Protein AF-A0A8C7WWK2-F1 (afdb_monomer)

Organism: NCBI:txid183150

Sequence (161 aa):
MLIFVLQDDAFILTDSLQAPLDIPIPEPPSPEEEDMETDKDEDGKKKKAPKCGFIKGNEKIMTLLERVKPEIVALRETIITVSCWIQHLIPKIEDGNDFGVAIQEKILERIAAVKTKVDSFQTNINKYFSERGDAVAKASKETHVVSGRRLLVARGYAGTP

Structure (mmCIF, N/CA/C/O backbone):
data_AF-A0A8C7WWK2-F1
#
_entry.id   AF-A0A8C7WWK2-F1
#
loop_
_atom_site.group_PDB
_atom_site.id
_atom_site.type_symbol
_atom_site.label_atom_id
_atom_site.label_alt_id
_atom_site.label_comp_id
_atom_site.label_asym_id
_atom_site.label_entity_id
_atom_site.label_seq_id
_atom_site.pdbx_PDB_ins_code
_atom_site.Cartn_x
_atom_site.Cartn_y
_atom_site.Cartn_z
_atom_site.occupancy
_atom_site.B_iso_or_equiv
_atom_site.auth_seq_id
_atom_site.auth_comp_id
_atom_site.auth_asym_id
_atom_site.auth_atom_id
_atom_site.pdbx_PDB_model_num
ATOM 1 N N . MET A 1 1 ? -6.938 -13.488 -8.804 1.00 58.25 1 MET A N 1
ATOM 2 C CA . MET A 1 1 ? -6.940 -13.479 -7.324 1.00 58.25 1 MET A CA 1
ATOM 3 C C . MET A 1 1 ? -7.801 -12.352 -6.763 1.00 58.25 1 MET A C 1
ATOM 5 O O . MET A 1 1 ? -8.859 -12.668 -6.249 1.00 58.25 1 MET A O 1
ATOM 9 N N . LEU A 1 2 ? -7.455 -11.069 -6.943 1.00 63.50 2 LEU A N 1
ATOM 10 C CA . LEU A 1 2 ? -8.221 -9.932 -6.386 1.00 63.50 2 LEU A CA 1
ATOM 11 C C . LEU A 1 2 ? -9.707 -9.860 -6.793 1.00 63.50 2 LEU A C 1
ATOM 13 O O . LEU A 1 2 ? -10.538 -9.506 -5.969 1.00 63.50 2 LEU A O 1
ATOM 17 N N . ILE A 1 3 ? -10.065 -10.249 -8.024 1.00 64.06 3 ILE A N 1
ATOM 18 C CA . ILE A 1 3 ? -11.475 -10.293 -8.466 1.00 64.06 3 ILE A CA 1
ATOM 19 C C . ILE A 1 3 ? -12.302 -11.270 -7.612 1.00 64.06 3 ILE A C 1
ATOM 21 O O . ILE A 1 3 ? -13.432 -10.955 -7.266 1.00 64.06 3 ILE A O 1
ATOM 25 N N . PHE A 1 4 ? -11.719 -12.401 -7.203 1.00 60.94 4 PHE A N 1
ATOM 26 C CA . PHE A 1 4 ? -12.385 -13.360 -6.318 1.00 60.94 4 PHE A CA 1
ATOM 27 C C . PHE A 1 4 ? -12.489 -12.845 -4.878 1.00 60.94 4 PHE A C 1
ATOM 29 O O . PHE A 1 4 ? -13.475 -13.120 -4.212 1.00 60.94 4 PHE A O 1
ATOM 36 N N . VAL A 1 5 ? -11.512 -12.059 -4.407 1.00 65.50 5 VAL A N 1
ATOM 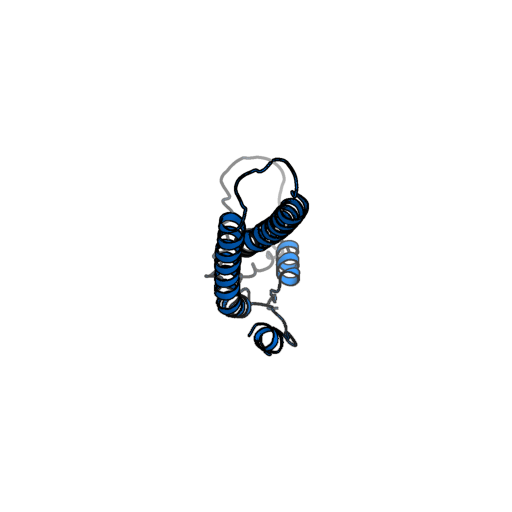37 C CA . VAL A 1 5 ? -11.575 -11.414 -3.080 1.00 65.50 5 VAL A CA 1
ATOM 38 C C . VAL A 1 5 ? -12.705 -10.384 -3.022 1.00 65.50 5 VAL A C 1
ATOM 40 O O . VAL A 1 5 ? -13.387 -10.288 -2.012 1.00 65.50 5 VAL A O 1
ATOM 43 N N . LEU A 1 6 ? -12.937 -9.636 -4.104 1.00 67.62 6 LEU A N 1
ATOM 44 C CA . LEU A 1 6 ? -14.018 -8.644 -4.172 1.00 67.62 6 LEU A CA 1
ATOM 45 C C . LEU A 1 6 ? -15.416 -9.264 -4.325 1.00 67.62 6 LEU A C 1
ATOM 47 O O . LEU A 1 6 ? -16.405 -8.592 -4.054 1.00 67.62 6 LEU A O 1
ATOM 51 N N . GLN A 1 7 ? -15.495 -10.518 -4.771 1.00 68.25 7 GLN A N 1
ATOM 52 C CA . GLN A 1 7 ? -16.737 -11.293 -4.863 1.00 68.25 7 GLN A CA 1
ATOM 53 C C . GLN A 1 7 ? -17.055 -12.061 -3.577 1.00 68.25 7 GLN A C 1
ATOM 55 O O . GLN A 1 7 ? -18.070 -12.744 -3.508 1.00 68.25 7 GLN A O 1
ATOM 60 N N . ASP A 1 8 ? -16.178 -11.981 -2.582 1.00 70.56 8 ASP A N 1
ATOM 61 C CA . ASP A 1 8 ? -16.350 -12.654 -1.309 1.00 70.56 8 ASP A CA 1
ATOM 62 C C . ASP A 1 8 ? -17.374 -11.913 -0.446 1.00 70.56 8 ASP A C 1
ATOM 64 O O . ASP A 1 8 ? -17.294 -10.691 -0.282 1.00 70.56 8 ASP A O 1
ATOM 68 N N . ASP A 1 9 ? -18.302 -12.664 0.145 1.00 68.69 9 ASP A N 1
ATOM 69 C CA . ASP A 1 9 ? -19.390 -12.128 0.967 1.00 68.69 9 ASP A CA 1
ATOM 70 C C . ASP A 1 9 ? -18.886 -11.251 2.126 1.00 68.69 9 ASP A C 1
ATOM 72 O O . ASP A 1 9 ? -19.575 -10.326 2.551 1.00 68.69 9 ASP A O 1
ATOM 76 N N . ALA A 1 10 ? -17.651 -11.456 2.607 1.00 65.31 10 ALA A N 1
ATOM 77 C CA . ALA A 1 10 ? -17.056 -10.595 3.628 1.00 65.31 10 ALA A CA 1
ATOM 78 C C . ALA A 1 10 ? -16.878 -9.136 3.158 1.00 65.31 10 ALA A C 1
ATOM 80 O O . ALA A 1 10 ? -16.955 -8.211 3.971 1.00 65.31 10 ALA A O 1
ATOM 81 N N . PHE A 1 11 ? -16.642 -8.918 1.860 1.00 66.88 11 PHE A N 1
ATOM 82 C CA . PHE A 1 11 ? -16.512 -7.590 1.248 1.00 66.88 11 PHE A CA 1
ATOM 83 C C . PHE A 1 11 ? -17.841 -7.064 0.684 1.00 66.88 11 PHE A C 1
ATOM 85 O O . PHE A 1 11 ? -17.956 -5.865 0.414 1.00 66.88 11 PHE A O 1
ATOM 92 N N . ILE A 1 12 ? -18.855 -7.926 0.568 1.00 68.56 12 ILE A N 1
ATOM 93 C CA . ILE A 1 12 ? -20.226 -7.580 0.182 1.00 68.56 12 ILE A CA 1
ATOM 94 C C . ILE A 1 12 ? -21.055 -7.428 1.462 1.00 68.56 12 ILE A C 1
ATOM 96 O O . ILE A 1 12 ? -21.822 -8.297 1.865 1.00 68.56 12 ILE A O 1
ATOM 100 N N . LEU A 1 13 ? -20.874 -6.301 2.147 1.00 61.94 13 LEU A N 1
ATOM 101 C CA . LEU A 1 13 ? -21.573 -6.027 3.402 1.00 61.94 13 LEU A CA 1
ATOM 102 C C . LEU A 1 13 ? -23.079 -5.829 3.170 1.00 61.94 13 LEU A C 1
ATOM 104 O O . LEU A 1 13 ? -23.519 -4.743 2.796 1.00 61.94 13 LEU A O 1
ATOM 108 N N . THR A 1 14 ? -23.873 -6.859 3.454 1.00 60.03 14 THR A N 1
ATOM 109 C CA . THR A 1 14 ? -25.339 -6.766 3.586 1.00 60.03 14 THR A CA 1
ATOM 110 C C . THR A 1 14 ? -25.783 -6.438 5.014 1.00 60.03 14 THR A C 1
ATOM 112 O O . THR A 1 14 ? -26.958 -6.166 5.243 1.00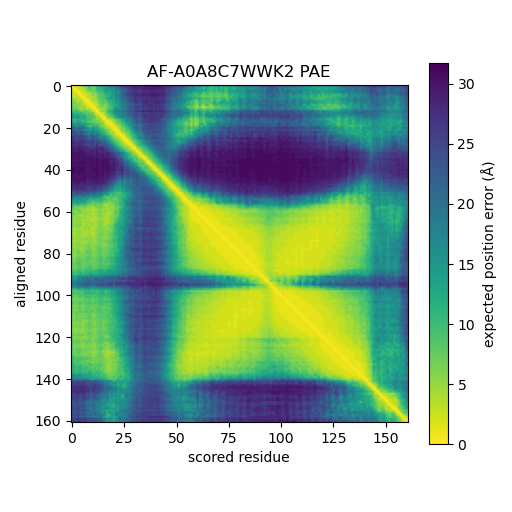 60.03 14 THR A O 1
ATOM 115 N N . ASP A 1 15 ? -24.849 -6.455 5.969 1.00 59.03 15 ASP A N 1
ATOM 116 C CA . ASP A 1 15 ? -25.108 -6.409 7.406 1.00 59.03 15 ASP A CA 1
ATOM 117 C C . ASP A 1 15 ? -24.346 -5.267 8.100 1.00 59.03 15 ASP A C 1
ATOM 119 O O . ASP A 1 15 ? -23.319 -4.785 7.613 1.00 59.03 15 ASP A O 1
ATOM 123 N N . SER A 1 16 ? -24.819 -4.837 9.273 1.00 63.31 16 SER A N 1
ATOM 124 C CA . SER A 1 16 ? -24.210 -3.719 10.008 1.00 63.31 16 SER A CA 1
ATOM 125 C C . SER A 1 16 ? -22.772 -4.042 10.458 1.00 63.31 16 SER A C 1
ATOM 127 O O . SER A 1 16 ? -22.502 -5.078 11.081 1.00 63.31 16 SER A O 1
ATOM 129 N N . LEU A 1 17 ? -21.834 -3.124 10.189 1.00 64.94 17 LEU A N 1
ATOM 130 C CA . LEU A 1 17 ? -20.446 -3.163 10.685 1.00 64.94 17 LEU A CA 1
ATOM 131 C C . LEU A 1 17 ? -20.335 -2.822 12.179 1.00 64.94 17 LEU A C 1
ATOM 133 O O . LEU A 1 17 ? -19.227 -2.684 12.697 1.00 64.94 17 LEU A O 1
ATOM 137 N N . GLN A 1 18 ? -21.465 -2.658 12.867 1.00 63.88 18 GLN A N 1
ATOM 138 C CA . GLN A 1 18 ? -21.494 -2.229 14.251 1.00 63.88 18 GLN A CA 1
ATOM 139 C C . GLN A 1 18 ? -20.882 -3.260 15.203 1.00 63.88 18 GLN A C 1
ATOM 141 O O . GLN A 1 18 ? -21.331 -4.400 15.261 1.00 63.88 18 GLN A O 1
ATOM 146 N N . ALA A 1 19 ? -19.864 -2.852 15.966 1.00 59.12 19 ALA A N 1
ATOM 147 C CA . ALA A 1 19 ? -19.366 -3.636 17.096 1.00 59.12 19 ALA A CA 1
ATOM 148 C C . ALA A 1 19 ? -20.115 -3.237 18.386 1.00 59.12 19 ALA A C 1
ATOM 150 O O . ALA A 1 19 ? -20.410 -2.049 18.562 1.00 59.12 19 ALA A O 1
ATOM 151 N N . PRO A 1 20 ? -20.425 -4.182 19.290 1.00 57.50 20 PRO A N 1
ATOM 152 C CA . PRO A 1 20 ? -21.013 -3.852 20.585 1.00 57.50 20 PRO A CA 1
ATOM 153 C C . PRO A 1 20 ? -20.012 -3.067 21.450 1.00 57.50 20 PRO A C 1
ATOM 155 O O . PRO A 1 20 ? -18.832 -3.419 21.528 1.00 57.50 20 PRO A O 1
ATOM 158 N N . LEU A 1 21 ? -20.482 -1.985 22.079 1.00 57.78 21 LEU A N 1
ATOM 159 C CA . LEU A 1 21 ? -19.724 -1.170 23.035 1.00 57.78 21 LEU A CA 1
ATOM 160 C C . LEU A 1 21 ? -20.362 -1.272 24.417 1.00 57.78 21 LEU A C 1
ATOM 162 O O . LEU A 1 21 ? -21.385 -0.645 24.671 1.00 57.78 21 LEU A O 1
ATOM 166 N N . ASP A 1 22 ? -19.719 -2.019 25.308 1.00 55.78 22 ASP A N 1
ATOM 167 C CA . ASP A 1 22 ? -20.190 -2.229 26.677 1.00 55.78 22 ASP A CA 1
ATOM 168 C C . ASP A 1 22 ? -19.612 -1.150 27.613 1.00 55.78 22 ASP A C 1
ATOM 170 O O . ASP A 1 22 ? -18.670 -1.372 28.380 1.00 55.78 22 ASP A O 1
ATOM 174 N N . ILE A 1 23 ? -20.098 0.087 27.451 1.00 55.47 23 ILE A N 1
ATOM 175 C CA . ILE A 1 23 ? -19.736 1.222 28.313 1.00 55.47 23 ILE A CA 1
ATOM 176 C C . ILE A 1 23 ? -20.836 1.374 29.373 1.00 55.47 23 ILE A C 1
ATOM 178 O O . ILE A 1 23 ? -21.975 1.649 28.993 1.00 55.47 23 ILE A O 1
ATOM 182 N N . PRO A 1 24 ? -20.523 1.267 30.682 1.00 49.53 24 PRO A N 1
ATOM 183 C CA . PRO A 1 24 ? -21.514 1.437 31.741 1.00 49.53 24 PRO A CA 1
ATOM 184 C C . PRO A 1 24 ? -22.205 2.801 31.642 1.00 49.53 24 PRO A C 1
ATOM 186 O O . PRO A 1 24 ? -21.538 3.841 31.639 1.00 49.53 24 PRO A O 1
ATOM 189 N N . ILE A 1 25 ? -23.536 2.799 31.562 1.00 50.25 25 ILE A N 1
ATOM 190 C CA . ILE A 1 25 ? -24.343 4.021 31.556 1.00 50.25 25 ILE A CA 1
ATOM 191 C C . ILE A 1 25 ? -24.452 4.509 33.010 1.00 50.25 25 ILE A C 1
ATOM 193 O O . ILE A 1 25 ? -24.928 3.753 33.854 1.00 50.25 25 ILE A O 1
ATOM 197 N N . PRO A 1 26 ? -24.000 5.731 33.346 1.00 46.59 26 PRO A N 1
ATOM 198 C CA . PRO A 1 26 ? -24.228 6.298 34.665 1.00 46.59 26 PRO A CA 1
ATOM 199 C C . PRO A 1 26 ? -25.727 6.541 34.837 1.00 46.59 26 PRO A C 1
ATOM 201 O O . PRO A 1 26 ? -26.363 7.134 33.961 1.00 46.59 26 PRO A O 1
ATOM 204 N N . GLU A 1 27 ? -26.275 6.066 35.953 1.00 39.91 27 GLU A N 1
ATOM 205 C CA . GLU A 1 27 ? -27.662 6.325 36.331 1.00 39.91 27 GLU A CA 1
ATOM 206 C C . GLU A 1 27 ? -27.906 7.842 36.419 1.00 39.91 27 GLU A C 1
ATOM 208 O O . GLU A 1 27 ? -26.998 8.594 36.806 1.00 39.91 27 GLU A O 1
ATOM 213 N N . PRO A 1 28 ? -29.091 8.324 36.001 1.00 44.88 28 PRO A N 1
ATOM 214 C CA . PRO A 1 28 ? -29.433 9.732 36.129 1.00 44.88 28 PRO A CA 1
ATOM 215 C C . PRO A 1 28 ? -29.334 10.153 37.603 1.00 44.88 28 PRO A C 1
ATOM 217 O O . PRO A 1 28 ? -29.716 9.372 38.477 1.00 44.88 28 PRO A O 1
ATOM 220 N N . PRO A 1 29 ? -28.813 11.359 37.899 1.00 41.03 29 PRO A N 1
ATOM 221 C CA . PRO A 1 29 ? -28.784 11.847 39.269 1.00 41.03 29 PRO A CA 1
ATOM 222 C C . PRO A 1 29 ? -30.211 11.870 39.826 1.00 41.03 29 PRO A C 1
ATOM 224 O O . PRO A 1 29 ? -31.146 12.300 39.148 1.00 41.03 29 PRO A O 1
ATOM 227 N N . SER A 1 30 ? -30.367 11.362 41.049 1.00 35.94 30 SER A N 1
ATOM 228 C CA . SER A 1 30 ? -31.598 11.500 41.825 1.00 35.94 30 SER A CA 1
ATOM 229 C C . SER A 1 30 ? -31.981 12.988 41.909 1.00 35.94 30 SER A C 1
ATOM 231 O O . SER A 1 30 ? -31.093 13.810 42.141 1.00 35.94 30 SER A O 1
ATOM 233 N N . PRO A 1 31 ? -33.267 13.355 41.757 1.00 48.50 31 PRO A N 1
ATOM 234 C CA . PRO A 1 31 ? -33.733 14.740 41.867 1.00 48.50 31 PRO A CA 1
ATOM 235 C C . PRO A 1 31 ? -33.581 15.360 43.272 1.00 48.50 31 PRO A C 1
ATOM 237 O O . PRO A 1 31 ? -33.968 16.505 43.470 1.00 48.50 31 PRO A O 1
ATOM 240 N N . GLU A 1 32 ? -33.018 14.647 44.252 1.00 46.47 32 GLU A N 1
ATOM 241 C CA . GLU A 1 32 ? -32.853 15.139 45.629 1.00 46.47 32 GLU A CA 1
ATOM 242 C C . GLU A 1 32 ? -31.573 15.974 45.871 1.00 46.47 32 GLU A C 1
ATOM 244 O O . GLU A 1 32 ? -31.336 16.391 47.000 1.00 46.47 32 GLU A O 1
ATOM 249 N N . GLU A 1 33 ? -30.756 16.268 44.848 1.00 44.03 33 GLU A N 1
ATOM 250 C CA . GLU A 1 33 ? -29.532 17.094 44.990 1.00 44.03 33 GLU A CA 1
ATOM 251 C C . GLU A 1 33 ? -29.618 18.500 44.346 1.00 44.03 33 GLU A C 1
ATOM 253 O O . GLU A 1 33 ? -28.593 19.163 44.190 1.00 44.03 33 GLU A O 1
ATOM 258 N N . GLU A 1 34 ? -30.810 18.990 43.972 1.00 39.53 34 GLU A N 1
ATOM 259 C CA . GLU A 1 34 ? -30.980 20.326 43.351 1.00 39.53 34 GLU A CA 1
ATOM 260 C C . GLU A 1 34 ? -31.253 21.492 44.324 1.00 39.53 34 GLU A C 1
ATOM 262 O O . GLU A 1 34 ? -31.493 22.606 43.868 1.00 39.53 34 GLU A O 1
ATOM 267 N N . ASP A 1 35 ? -31.125 21.303 45.641 1.00 37.25 35 ASP A N 1
ATOM 268 C CA . ASP A 1 35 ? -31.230 22.402 46.613 1.00 37.25 35 ASP A CA 1
ATOM 269 C C . ASP A 1 35 ? -29.979 22.496 47.503 1.00 37.25 35 ASP A C 1
ATOM 271 O O . ASP A 1 35 ? -29.860 21.814 48.518 1.00 37.25 35 ASP A O 1
ATOM 275 N N . MET A 1 36 ? -29.031 23.353 47.108 1.00 35.69 36 MET A N 1
ATOM 276 C CA . MET A 1 36 ? -28.559 24.511 47.891 1.00 35.69 36 MET A CA 1
ATOM 277 C C . MET A 1 36 ? -27.166 25.005 47.454 1.00 35.69 36 MET A C 1
ATOM 279 O O . MET A 1 36 ? -26.152 24.329 47.585 1.00 35.69 36 MET A O 1
ATOM 283 N N . GLU A 1 37 ? -27.192 26.274 47.050 1.00 35.03 37 GLU A N 1
ATOM 284 C CA . GLU A 1 37 ? -26.217 27.339 47.290 1.00 35.03 37 GLU A CA 1
ATOM 285 C C . GLU A 1 37 ? -24.912 27.496 46.488 1.00 35.03 37 GLU A C 1
ATOM 287 O O . GLU A 1 37 ? -24.176 26.594 46.099 1.00 35.03 37 GLU A O 1
ATOM 292 N N . THR A 1 38 ? -24.705 28.788 46.255 1.00 36.12 38 THR A N 1
ATOM 293 C CA . THR A 1 38 ? -23.676 29.537 45.556 1.00 36.12 38 THR A CA 1
ATOM 294 C C . THR A 1 38 ? -22.367 29.662 46.340 1.00 36.12 38 THR A C 1
ATOM 296 O O . THR A 1 38 ? -22.377 29.794 47.556 1.00 36.12 38 THR A O 1
ATOM 299 N N . ASP A 1 39 ? -21.285 29.807 45.569 1.00 38.25 39 ASP A N 1
ATOM 300 C CA . ASP A 1 39 ? -19.980 30.406 45.891 1.00 38.25 39 ASP A CA 1
ATOM 301 C C . ASP A 1 39 ? -18.906 29.613 46.677 1.00 38.25 39 ASP A C 1
ATOM 303 O O . ASP A 1 39 ? -19.053 29.275 47.843 1.00 38.25 39 ASP A O 1
ATOM 307 N N . LYS A 1 40 ? -17.742 29.522 46.000 1.00 37.59 40 LYS A N 1
ATOM 308 C CA . LYS A 1 40 ? -16.350 29.350 46.476 1.00 37.59 40 LYS A CA 1
ATOM 309 C C . LYS A 1 40 ? -15.935 28.005 47.093 1.00 37.59 40 LYS A C 1
ATOM 311 O O . LYS A 1 40 ? -16.281 27.677 48.214 1.00 37.59 40 LYS A O 1
ATOM 316 N N . ASP A 1 41 ? -15.098 27.258 46.366 1.00 31.41 41 ASP A N 1
ATOM 317 C CA . ASP A 1 41 ? -13.650 27.121 46.631 1.00 31.41 41 ASP A CA 1
ATOM 318 C C . ASP A 1 41 ? -13.044 25.924 45.868 1.00 31.41 41 ASP A C 1
ATOM 320 O O . ASP A 1 41 ? -13.698 24.921 45.574 1.00 31.41 41 ASP A O 1
ATOM 324 N N . GLU A 1 42 ? -11.771 26.071 45.497 1.00 43.66 42 GLU A N 1
ATOM 325 C CA . GLU A 1 42 ? -10.932 25.017 44.932 1.00 43.66 42 GLU A CA 1
ATOM 326 C C . GLU A 1 42 ? -10.768 23.857 45.926 1.00 43.66 42 GLU A C 1
ATOM 328 O O . GLU A 1 42 ? -10.144 24.053 46.958 1.00 43.66 42 GLU A O 1
ATOM 333 N N . ASP A 1 43 ? -11.246 22.646 45.607 1.00 35.59 43 ASP A N 1
ATOM 334 C CA . ASP A 1 43 ? -10.469 21.413 45.816 1.00 35.59 43 ASP A CA 1
ATOM 335 C C . ASP A 1 43 ? -11.127 20.158 45.193 1.00 35.59 43 ASP A C 1
ATOM 337 O O . ASP A 1 43 ? -12.315 19.862 45.339 1.00 35.59 43 ASP A O 1
ATOM 341 N N . GLY A 1 44 ? -10.308 19.342 44.533 1.00 37.94 44 GLY A N 1
ATOM 342 C CA . GLY A 1 44 ? -10.305 17.901 44.791 1.00 37.94 44 GLY A CA 1
ATOM 343 C C . GLY A 1 44 ? -11.434 16.962 44.338 1.00 37.94 44 GLY A C 1
ATOM 344 O O . GLY A 1 44 ? -11.268 15.758 44.558 1.00 37.94 44 GLY A O 1
ATOM 345 N N . LYS A 1 45 ? -12.532 17.356 43.672 1.00 36.19 45 LYS A N 1
ATOM 346 C CA . LYS A 1 45 ? -13.490 16.353 43.128 1.00 36.19 45 LYS A CA 1
ATOM 347 C C . LYS A 1 45 ? -12.957 15.716 41.833 1.00 36.19 45 LYS A C 1
ATOM 349 O O . LYS A 1 45 ? -13.436 15.976 40.729 1.00 36.19 45 LYS A O 1
ATOM 354 N N . LYS A 1 46 ? -11.973 14.814 41.968 1.00 40.41 46 LYS A N 1
ATOM 355 C CA . LYS A 1 46 ? -11.653 13.795 40.952 1.00 40.41 46 LYS A CA 1
ATOM 356 C C . LYS A 1 46 ? -12.936 13.005 40.677 1.00 40.41 46 LYS A C 1
ATOM 358 O O . LYS A 1 46 ? -13.221 12.036 41.382 1.00 40.41 46 LYS A O 1
ATOM 363 N N . LYS A 1 47 ? -13.715 13.422 39.670 1.00 42.47 47 LYS A N 1
ATOM 364 C CA . LYS A 1 47 ? -14.790 12.617 39.076 1.00 42.47 47 LYS A CA 1
ATOM 365 C C . LYS A 1 47 ? -14.168 11.261 38.762 1.00 42.47 47 LYS A C 1
ATOM 367 O O . LYS A 1 47 ? -13.327 11.165 37.868 1.00 42.47 47 LYS A O 1
ATOM 372 N N . LYS A 1 48 ? -14.481 10.242 39.571 1.00 42.44 48 LYS A N 1
ATOM 373 C CA . LYS A 1 48 ? -13.991 8.881 39.354 1.00 42.44 48 LYS A CA 1
ATOM 374 C C . LYS A 1 48 ? -14.490 8.492 37.973 1.00 42.44 48 LYS A C 1
ATOM 376 O O . LYS A 1 48 ? -15.695 8.363 37.780 1.00 42.44 48 LYS A O 1
ATOM 381 N N . ALA A 1 49 ? -13.567 8.400 37.017 1.00 45.78 49 ALA A N 1
ATOM 382 C CA . ALA A 1 49 ? -13.890 7.938 35.682 1.00 45.78 49 ALA A CA 1
ATOM 383 C C . ALA A 1 49 ? -14.675 6.622 35.832 1.00 45.78 49 ALA A C 1
ATOM 385 O O . ALA A 1 49 ? -14.260 5.775 36.637 1.00 45.78 49 ALA A O 1
ATOM 386 N N . PRO A 1 50 ? -15.807 6.459 35.129 1.00 50.12 50 PRO A N 1
ATOM 387 C CA . PRO A 1 50 ? -16.531 5.199 35.125 1.00 50.12 50 PRO A CA 1
ATOM 388 C C . PRO A 1 50 ? -15.534 4.084 34.822 1.00 50.12 50 PRO A C 1
ATOM 390 O O . PRO A 1 50 ? -14.702 4.229 33.920 1.00 50.12 50 PRO A O 1
ATOM 393 N N . LYS A 1 51 ? -15.577 2.984 35.581 1.00 51.84 51 LYS A N 1
ATOM 394 C CA . LYS A 1 51 ? -14.794 1.788 35.257 1.00 51.84 51 LYS A CA 1
ATOM 395 C C . LYS A 1 51 ? -15.352 1.205 33.960 1.00 51.84 51 LYS A C 1
ATOM 397 O O . LYS A 1 51 ? -16.216 0.340 33.990 1.00 51.84 51 LYS A O 1
ATOM 402 N N . CYS A 1 52 ? -14.897 1.720 32.825 1.00 53.72 52 CYS A N 1
ATOM 403 C CA . CYS A 1 52 ? -15.190 1.137 31.530 1.00 53.72 52 CYS A CA 1
ATOM 404 C C . CYS A 1 52 ? -14.490 -0.224 31.456 1.00 53.72 52 CYS A C 1
ATOM 406 O O . CYS A 1 52 ? -13.290 -0.319 31.727 1.00 53.72 52 CYS A O 1
ATOM 408 N N . GLY A 1 53 ? -15.245 -1.275 31.133 1.00 58.59 53 GLY A N 1
ATOM 409 C CA . GLY A 1 53 ? -14.693 -2.604 30.888 1.00 58.59 53 GLY A CA 1
ATOM 410 C C . GLY A 1 53 ? -13.764 -2.628 29.669 1.00 58.59 53 GLY A C 1
ATOM 411 O O . GLY A 1 53 ? -13.598 -1.632 28.958 1.00 58.59 53 GLY A O 1
ATOM 412 N N . PHE A 1 54 ? -13.144 -3.782 29.414 1.00 57.38 54 PHE A N 1
ATOM 413 C CA . PHE A 1 54 ? -12.313 -3.983 28.228 1.00 57.38 54 PHE A CA 1
ATOM 414 C C . PHE A 1 54 ? -13.164 -3.897 26.952 1.00 57.38 54 PHE A C 1
ATOM 416 O O . PHE A 1 54 ? -13.990 -4.767 26.684 1.00 57.38 54 PHE A O 1
ATOM 423 N N . ILE A 1 55 ? -12.942 -2.861 26.139 1.00 65.50 55 ILE A N 1
ATOM 424 C CA . ILE A 1 55 ? -13.624 -2.699 24.852 1.00 65.50 55 ILE A CA 1
ATOM 425 C C . ILE A 1 55 ? -12.868 -3.477 23.774 1.00 65.50 55 ILE A C 1
ATOM 427 O O . ILE A 1 55 ? -11.803 -3.062 23.305 1.00 65.50 55 ILE A O 1
ATOM 431 N N . LYS A 1 56 ? -13.454 -4.599 23.347 1.00 67.19 56 LYS A N 1
ATOM 432 C CA . LYS A 1 56 ? -12.919 -5.452 22.278 1.00 67.19 56 LYS A CA 1
ATOM 433 C C . LYS A 1 56 ? -12.867 -4.708 20.934 1.00 67.19 56 LYS A C 1
ATOM 435 O O . LYS A 1 56 ? -13.638 -3.780 20.683 1.00 67.19 56 LYS A O 1
ATOM 440 N N . GLY A 1 57 ? -11.923 -5.087 20.069 1.00 69.38 57 GLY A N 1
ATOM 441 C CA . GLY A 1 57 ? -11.812 -4.607 18.684 1.00 69.38 57 GLY A CA 1
ATOM 442 C C . GLY A 1 57 ? -13.035 -4.960 17.826 1.00 69.38 57 GLY A C 1
ATOM 443 O O . GLY A 1 57 ? -13.801 -5.850 18.180 1.00 69.38 57 GLY A O 1
ATOM 444 N N . ASN A 1 58 ? -13.223 -4.278 16.689 1.00 80.75 58 ASN A N 1
ATOM 445 C CA . ASN A 1 58 ? -14.238 -4.694 15.716 1.00 80.75 58 ASN A CA 1
ATOM 446 C C . ASN A 1 58 ? -13.726 -5.927 14.957 1.00 80.75 58 ASN A C 1
ATOM 448 O O . ASN A 1 58 ? -12.878 -5.799 14.078 1.00 80.75 58 ASN A O 1
ATOM 452 N N . GLU A 1 59 ? -14.222 -7.109 15.318 1.00 80.81 59 GLU A N 1
ATOM 453 C CA . GLU A 1 59 ? -13.736 -8.382 14.772 1.00 80.81 59 GLU A CA 1
ATOM 454 C C . GLU A 1 59 ? -13.944 -8.498 13.263 1.00 80.81 59 GLU A C 1
ATOM 456 O O . GLU A 1 59 ? -13.029 -8.925 12.568 1.00 80.81 59 GLU A O 1
ATOM 461 N N . LYS A 1 60 ? -15.080 -8.017 12.736 1.00 79.75 60 LYS A N 1
ATOM 462 C CA . LYS A 1 60 ? -15.353 -8.017 11.289 1.00 79.75 60 LYS A CA 1
ATOM 463 C C . LYS A 1 60 ? -14.279 -7.233 10.527 1.00 79.75 60 LYS A C 1
ATOM 465 O O . LYS A 1 60 ? -13.747 -7.704 9.526 1.00 79.75 60 LYS A O 1
ATOM 470 N N . ILE A 1 61 ? -13.912 -6.052 11.033 1.00 82.00 61 ILE A N 1
ATOM 471 C CA . ILE A 1 61 ? -12.856 -5.222 10.433 1.00 82.00 61 ILE A CA 1
ATOM 472 C C . ILE A 1 61 ? -11.483 -5.890 10.571 1.00 82.00 61 ILE A C 1
ATOM 474 O O . ILE A 1 61 ? -10.681 -5.824 9.642 1.00 82.00 61 ILE A O 1
ATOM 478 N N . MET A 1 62 ? -11.209 -6.557 11.694 1.00 84.31 62 MET A N 1
ATOM 479 C CA . MET A 1 62 ? -9.948 -7.280 11.889 1.00 84.31 62 MET A CA 1
ATOM 480 C C . MET A 1 62 ? -9.791 -8.422 10.878 1.00 84.31 62 MET A C 1
ATOM 482 O O . MET A 1 62 ? -8.758 -8.486 10.215 1.00 84.31 62 MET A O 1
ATOM 486 N N . THR A 1 63 ? -10.827 -9.241 10.677 1.00 84.44 63 THR A N 1
ATOM 487 C CA . THR A 1 63 ? -10.821 -10.330 9.685 1.00 84.44 63 THR A CA 1
ATOM 488 C C . THR A 1 63 ? -10.633 -9.808 8.258 1.00 84.44 63 THR A C 1
ATOM 490 O O . THR A 1 63 ? -9.883 -10.386 7.472 1.00 84.44 63 THR A O 1
ATOM 493 N N . LEU A 1 64 ? -11.253 -8.675 7.909 1.00 84.31 64 LEU A N 1
ATOM 494 C CA . LEU A 1 64 ? -11.025 -8.038 6.607 1.00 84.31 64 LEU A CA 1
ATOM 495 C C . LEU A 1 64 ? -9.581 -7.547 6.456 1.00 84.31 64 LEU A C 1
ATOM 497 O O . LEU A 1 64 ? -8.952 -7.763 5.419 1.00 84.31 64 LEU A O 1
ATOM 501 N N . LEU A 1 65 ? -9.021 -6.925 7.495 1.00 85.69 65 LEU A N 1
ATOM 502 C CA . LEU A 1 65 ? -7.638 -6.449 7.478 1.00 85.69 65 LEU A CA 1
ATOM 503 C C . LEU A 1 65 ? -6.623 -7.590 7.362 1.00 85.69 65 LEU A C 1
ATOM 505 O O . LEU A 1 65 ? -5.593 -7.396 6.719 1.00 85.69 65 LEU A O 1
ATOM 509 N N . GLU A 1 66 ? -6.895 -8.760 7.936 1.00 87.69 66 GLU A N 1
ATOM 510 C CA . GLU A 1 66 ? -6.049 -9.952 7.778 1.00 87.69 66 GLU A CA 1
ATOM 511 C C . GLU A 1 66 ? -5.946 -10.408 6.319 1.00 87.69 66 GLU A C 1
ATOM 513 O O . GLU A 1 66 ? -4.893 -10.892 5.910 1.00 87.69 66 GLU A O 1
ATOM 518 N N . ARG A 1 67 ? -6.988 -10.179 5.511 1.00 86.62 67 ARG A N 1
ATOM 519 C CA . ARG A 1 67 ? -6.984 -10.481 4.071 1.00 86.62 67 ARG A CA 1
ATOM 520 C C . ARG A 1 67 ? -6.381 -9.360 3.231 1.00 86.62 67 ARG A C 1
ATOM 522 O O . ARG A 1 67 ? -5.678 -9.630 2.269 1.00 86.62 67 ARG A O 1
ATOM 529 N N . VAL A 1 68 ? -6.627 -8.099 3.587 1.00 88.44 68 VAL A N 1
ATOM 530 C CA . VAL A 1 68 ? -6.160 -6.940 2.800 1.00 88.44 68 VAL A CA 1
ATOM 531 C C . VAL A 1 68 ? -4.668 -6.652 3.007 1.00 88.44 68 VAL A C 1
ATOM 533 O O . VAL A 1 68 ? -3.973 -6.296 2.057 1.00 88.44 68 VAL A O 1
ATOM 536 N N . LYS A 1 69 ? -4.147 -6.801 4.231 1.00 89.81 69 LYS A N 1
ATOM 537 C CA . LYS A 1 69 ? -2.728 -6.550 4.543 1.00 89.81 69 LYS A CA 1
ATOM 538 C C . LYS A 1 69 ? -1.745 -7.334 3.657 1.00 89.81 69 LYS A C 1
ATOM 540 O O . LYS A 1 69 ? -0.849 -6.685 3.116 1.00 89.81 69 LYS A O 1
ATOM 545 N N . PRO A 1 70 ? -1.869 -8.665 3.473 1.00 91.25 70 PRO A N 1
ATOM 546 C CA . PRO A 1 70 ? -0.941 -9.407 2.620 1.00 91.25 70 PRO A CA 1
ATOM 547 C C . PRO A 1 70 ? -1.004 -8.952 1.157 1.00 91.25 70 PRO A C 1
ATOM 549 O O . PRO A 1 70 ? 0.040 -8.844 0.523 1.00 91.25 70 PRO A O 1
ATOM 552 N N . GLU A 1 71 ? -2.180 -8.582 0.642 1.00 90.56 71 GLU A N 1
ATOM 553 C CA . GLU A 1 71 ? -2.326 -8.046 -0.721 1.00 90.56 71 GLU A CA 1
ATOM 554 C C . GLU A 1 71 ? -1.597 -6.701 -0.893 1.00 90.56 71 GLU A C 1
ATOM 556 O O . GLU A 1 71 ? -0.938 -6.467 -1.907 1.00 90.56 71 GLU A O 1
ATOM 561 N N . ILE A 1 72 ? -1.651 -5.818 0.114 1.00 91.12 72 ILE A N 1
ATOM 562 C CA . ILE A 1 72 ? -0.897 -4.550 0.112 1.00 91.12 72 ILE A CA 1
ATOM 563 C C . ILE A 1 72 ? 0.615 -4.816 0.089 1.00 91.12 72 ILE A C 1
ATOM 565 O O . ILE A 1 72 ? 1.346 -4.133 -0.634 1.00 91.12 72 ILE A O 1
ATOM 569 N N . VAL A 1 73 ? 1.090 -5.790 0.872 1.00 93.00 73 VAL A N 1
ATOM 570 C CA . VAL A 1 73 ? 2.513 -6.163 0.925 1.00 93.00 73 VAL A CA 1
ATOM 571 C C . VAL A 1 73 ? 2.966 -6.758 -0.408 1.00 93.00 73 VAL A C 1
ATOM 573 O O . VAL A 1 73 ? 3.935 -6.269 -0.985 1.00 93.00 73 VAL A O 1
ATOM 576 N N . ALA A 1 74 ? 2.221 -7.720 -0.954 1.00 92.19 74 ALA A N 1
ATOM 577 C CA . ALA A 1 74 ? 2.526 -8.336 -2.244 1.00 92.19 74 ALA A CA 1
ATOM 578 C C . ALA A 1 74 ? 2.543 -7.306 -3.388 1.00 92.19 74 ALA A C 1
ATOM 580 O O . ALA A 1 74 ? 3.426 -7.322 -4.253 1.00 92.19 74 ALA A O 1
ATOM 581 N N . LEU A 1 75 ? 1.604 -6.352 -3.380 1.00 92.81 75 LEU A N 1
ATOM 582 C CA . LEU A 1 75 ? 1.579 -5.260 -4.352 1.00 92.81 75 LEU A CA 1
ATOM 583 C C . LEU A 1 75 ? 2.800 -4.340 -4.206 1.00 92.81 75 LEU A C 1
ATOM 585 O O . LEU A 1 75 ? 3.402 -3.960 -5.212 1.00 92.81 75 LEU A O 1
ATOM 589 N N . ARG A 1 76 ? 3.197 -4.001 -2.974 1.00 93.19 76 ARG A N 1
ATOM 590 C CA . ARG A 1 76 ? 4.404 -3.205 -2.698 1.00 93.19 76 ARG A CA 1
ATOM 591 C C . ARG A 1 76 ? 5.659 -3.895 -3.236 1.00 93.19 76 ARG A C 1
ATOM 593 O O . ARG A 1 76 ? 6.462 -3.241 -3.898 1.00 93.19 76 ARG A O 1
ATOM 600 N N . GLU A 1 77 ? 5.818 -5.190 -2.982 1.00 94.25 77 GLU A N 1
ATOM 601 C CA . GLU A 1 77 ? 6.947 -5.982 -3.484 1.00 94.25 77 GLU A CA 1
ATOM 602 C C . GLU A 1 77 ? 6.965 -6.023 -5.014 1.00 94.25 77 GLU A C 1
ATOM 604 O O . GLU A 1 77 ? 7.990 -5.739 -5.630 1.00 94.25 77 GLU A O 1
ATOM 609 N N . THR A 1 78 ? 5.810 -6.265 -5.638 1.00 95.38 78 THR A N 1
ATOM 610 C CA . THR A 1 78 ? 5.672 -6.272 -7.102 1.00 95.38 78 THR A CA 1
ATOM 611 C C . THR A 1 78 ? 6.075 -4.928 -7.714 1.00 95.38 78 THR A C 1
ATOM 613 O O . THR A 1 78 ? 6.821 -4.890 -8.692 1.00 95.38 78 THR A O 1
ATOM 616 N N . ILE A 1 79 ? 5.629 -3.815 -7.123 1.00 95.88 79 ILE A N 1
ATOM 617 C CA . ILE A 1 79 ? 5.989 -2.458 -7.558 1.00 95.88 79 ILE A CA 1
ATOM 618 C C . ILE A 1 79 ? 7.505 -2.249 -7.505 1.00 95.88 79 ILE A C 1
ATOM 620 O O . ILE A 1 79 ? 8.078 -1.712 -8.453 1.00 95.88 79 ILE A O 1
ATOM 624 N N . ILE A 1 80 ? 8.157 -2.677 -6.420 1.00 94.88 80 ILE A N 1
ATOM 625 C CA . ILE A 1 80 ? 9.612 -2.557 -6.261 1.00 94.88 80 ILE A CA 1
ATOM 626 C C . ILE A 1 80 ? 10.332 -3.393 -7.322 1.00 94.88 80 ILE A C 1
ATOM 628 O O . ILE A 1 80 ? 11.221 -2.873 -7.996 1.00 94.88 80 ILE A O 1
ATOM 632 N N . THR A 1 81 ? 9.921 -4.647 -7.518 1.00 96.56 81 THR A N 1
ATOM 633 C CA . THR A 1 81 ? 10.532 -5.548 -8.504 1.00 96.56 81 THR A CA 1
ATOM 634 C C . THR A 1 81 ? 10.404 -5.002 -9.925 1.00 96.56 81 THR A C 1
ATOM 636 O O . THR A 1 81 ? 11.401 -4.933 -10.640 1.00 96.56 81 THR A O 1
ATOM 639 N N . VAL A 1 82 ? 9.214 -4.547 -10.333 1.00 96.38 82 VAL A N 1
ATOM 640 C CA . VAL A 1 82 ? 8.995 -3.989 -11.681 1.00 96.38 82 VAL A CA 1
ATOM 641 C C . VAL A 1 82 ? 9.751 -2.673 -11.870 1.00 96.38 82 VAL A C 1
ATOM 643 O O . VAL A 1 82 ? 10.377 -2.480 -12.910 1.00 96.38 82 VAL A O 1
ATOM 646 N N . SER A 1 83 ? 9.747 -1.787 -10.867 1.00 96.06 83 SER A N 1
ATOM 647 C CA . SER A 1 83 ? 10.517 -0.536 -10.913 1.00 96.06 83 SER A CA 1
ATOM 648 C C . SER A 1 83 ? 12.008 -0.809 -11.104 1.00 96.06 83 SER A C 1
ATOM 650 O O . SER A 1 83 ? 12.646 -0.187 -11.949 1.00 96.06 83 SER A O 1
ATOM 652 N N . CYS A 1 84 ? 12.554 -1.750 -10.332 1.00 96.75 84 CYS A N 1
ATOM 653 C CA . CYS A 1 84 ? 13.957 -2.137 -10.400 1.00 96.75 84 CYS A CA 1
ATOM 654 C C . CYS A 1 84 ? 14.290 -2.751 -11.765 1.00 96.75 84 CYS A C 1
ATOM 656 O O . CYS A 1 84 ? 15.279 -2.372 -12.388 1.00 96.75 84 CYS A O 1
ATOM 658 N N . TRP A 1 85 ? 13.438 -3.647 -12.268 1.00 97.19 85 TRP A N 1
ATOM 659 C CA . TRP A 1 85 ? 13.615 -4.271 -13.576 1.00 97.19 85 TRP A CA 1
ATOM 660 C C . TRP A 1 85 ? 13.680 -3.240 -14.708 1.00 97.19 85 TRP A C 1
ATOM 662 O O . TRP A 1 85 ? 14.611 -3.281 -15.506 1.00 97.19 85 TRP A O 1
ATOM 672 N N . ILE A 1 86 ? 12.760 -2.270 -14.741 1.00 94.88 86 ILE A N 1
ATOM 673 C CA . ILE A 1 86 ? 12.769 -1.214 -15.766 1.00 94.88 86 ILE A CA 1
ATOM 674 C C . ILE A 1 86 ? 14.031 -0.357 -15.654 1.00 94.88 86 ILE A C 1
ATOM 676 O O . ILE A 1 86 ? 14.657 -0.087 -16.672 1.00 94.88 86 ILE A O 1
ATOM 680 N N . GLN A 1 87 ? 14.442 0.022 -14.441 1.00 93.75 87 GLN A N 1
ATOM 681 C CA . GLN A 1 87 ? 15.671 0.798 -14.229 1.00 93.75 87 GLN A CA 1
ATOM 682 C C . GLN A 1 87 ? 16.921 0.082 -14.759 1.00 93.75 87 GLN A C 1
ATOM 684 O O . GLN A 1 87 ? 17.797 0.735 -15.316 1.00 93.75 87 GLN A O 1
ATOM 689 N N . HIS A 1 88 ? 16.995 -1.247 -14.639 1.00 94.19 88 HIS A N 1
ATOM 690 C CA . HIS A 1 88 ? 18.100 -2.038 -15.195 1.00 94.19 88 HIS A CA 1
ATOM 691 C C . HIS A 1 88 ? 18.070 -2.139 -16.727 1.00 94.19 88 HIS A C 1
ATOM 693 O O . HIS A 1 88 ? 19.095 -2.441 -17.333 1.00 94.19 88 HIS A O 1
ATOM 699 N N . LEU A 1 89 ? 16.911 -1.912 -17.350 1.00 93.06 89 LEU A N 1
ATOM 700 C CA . LEU A 1 89 ? 16.748 -1.898 -18.805 1.00 93.06 89 LEU A CA 1
ATOM 701 C C . LEU A 1 89 ? 17.008 -0.523 -19.431 1.00 93.06 89 LEU A C 1
ATOM 703 O O . LEU A 1 89 ? 16.978 -0.420 -20.658 1.00 93.06 89 LEU A O 1
ATOM 707 N N . ILE A 1 90 ? 17.238 0.521 -18.627 1.00 90.56 90 ILE A N 1
ATOM 708 C CA . ILE A 1 90 ? 17.609 1.838 -19.146 1.00 90.56 90 ILE A CA 1
ATOM 709 C C . ILE A 1 90 ? 19.040 1.738 -19.705 1.00 90.56 90 ILE A C 1
ATOM 711 O O . ILE A 1 90 ? 19.963 1.392 -18.959 1.00 90.56 90 ILE A O 1
ATOM 715 N N . PRO A 1 91 ? 19.248 1.993 -21.011 1.00 89.19 91 PRO A N 1
ATOM 716 C CA . PRO A 1 91 ? 20.569 1.939 -21.623 1.00 89.19 91 PRO A CA 1
ATOM 717 C C . PRO A 1 91 ? 21.469 3.070 -21.106 1.00 89.19 91 PRO A C 1
ATOM 719 O O . PRO A 1 91 ? 21.018 4.025 -20.474 1.00 89.19 91 PRO A O 1
ATOM 722 N N . LYS A 1 92 ? 22.774 2.973 -21.381 1.00 84.25 92 LYS A N 1
ATOM 723 C CA . LYS A 1 92 ? 23.683 4.103 -21.147 1.00 84.25 92 LYS A CA 1
ATOM 724 C C . LYS A 1 92 ? 23.247 5.284 -22.015 1.00 84.25 92 LYS A C 1
ATO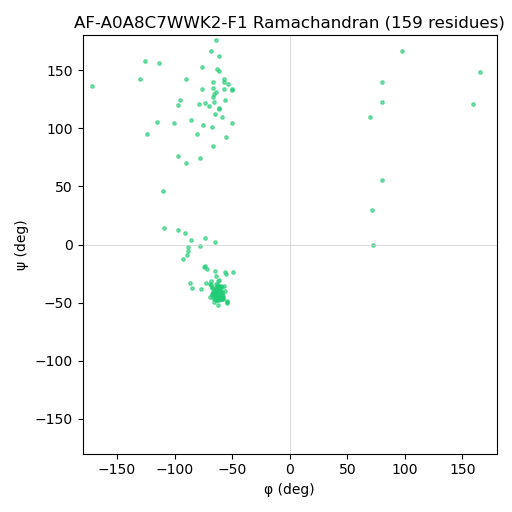M 726 O O . LYS A 1 92 ? 22.724 5.080 -23.102 1.00 84.25 92 LYS A O 1
ATOM 731 N N . ILE A 1 93 ? 23.489 6.497 -21.525 1.00 82.06 93 ILE A N 1
ATOM 732 C CA . ILE A 1 93 ? 23.184 7.729 -22.256 1.00 82.06 93 ILE A CA 1
ATOM 733 C C . ILE A 1 93 ? 24.009 7.731 -23.549 1.00 82.06 93 ILE A C 1
ATOM 735 O O . ILE A 1 93 ? 25.242 7.709 -23.496 1.00 82.06 93 ILE A O 1
ATOM 739 N N . GLU A 1 94 ? 23.323 7.729 -24.686 1.00 81.75 94 GLU A N 1
ATOM 740 C CA . GLU A 1 94 ? 23.889 7.868 -26.028 1.00 81.75 94 GLU A CA 1
ATOM 741 C C . GLU A 1 94 ? 23.406 9.194 -26.634 1.00 81.75 94 GLU A C 1
ATOM 743 O O . GLU A 1 94 ? 22.408 9.757 -26.191 1.00 81.75 94 GLU A O 1
ATOM 748 N N . ASP A 1 95 ? 24.143 9.740 -27.604 1.00 77.38 95 ASP A N 1
ATOM 749 C CA . ASP A 1 95 ? 23.773 11.005 -28.249 1.00 77.38 95 ASP A CA 1
ATOM 750 C C . ASP A 1 95 ? 22.699 10.738 -29.319 1.00 77.38 95 ASP A C 1
ATOM 752 O O . ASP A 1 95 ? 22.998 10.327 -30.445 1.00 77.38 95 ASP A O 1
ATOM 756 N N . GLY A 1 96 ? 21.433 10.912 -28.931 1.00 80.88 96 GLY A N 1
ATOM 757 C CA . GLY A 1 96 ? 20.251 10.660 -29.757 1.00 80.88 96 GLY A CA 1
ATOM 758 C C . GLY A 1 96 ? 19.589 9.294 -29.514 1.00 80.88 96 GLY A C 1
ATOM 759 O O . GLY A 1 96 ? 20.156 8.395 -28.909 1.00 80.88 96 GLY A O 1
ATOM 760 N N . ASN A 1 97 ? 18.361 9.127 -30.032 1.00 80.62 97 ASN A N 1
ATOM 761 C CA . ASN A 1 97 ? 17.485 7.953 -29.827 1.00 80.62 97 ASN A CA 1
ATOM 762 C C . ASN A 1 97 ? 16.864 7.814 -28.413 1.00 80.62 97 ASN A C 1
ATOM 764 O O . ASN A 1 97 ? 16.498 6.722 -27.976 1.00 80.62 97 ASN A O 1
ATOM 768 N N . ASP A 1 98 ? 16.628 8.935 -27.727 1.00 91.00 98 ASP A N 1
ATOM 769 C CA . ASP A 1 98 ? 16.095 8.964 -26.353 1.00 91.00 98 ASP A CA 1
ATOM 770 C C . ASP A 1 98 ? 14.583 8.721 -26.233 1.00 91.00 98 ASP A C 1
ATOM 772 O O . ASP A 1 98 ? 14.039 8.698 -25.130 1.00 91.00 98 ASP A O 1
ATOM 776 N N . PHE A 1 99 ? 13.859 8.530 -27.341 1.00 93.19 99 PHE A N 1
ATOM 777 C CA . PHE A 1 99 ? 12.401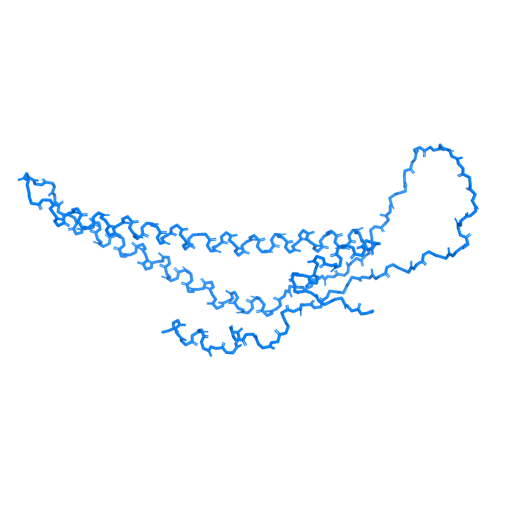 8.366 -27.286 1.00 93.19 99 PHE A CA 1
ATOM 778 C C . PHE A 1 99 ? 11.985 7.138 -26.460 1.00 93.19 99 PHE A C 1
ATOM 780 O O . PHE A 1 99 ? 11.058 7.211 -25.652 1.00 93.19 99 PHE A O 1
ATOM 787 N N . GLY A 1 100 ? 12.695 6.016 -26.626 1.00 91.50 100 GLY A N 1
ATOM 788 C CA . GLY A 1 100 ? 12.458 4.809 -25.831 1.00 91.50 100 GLY A CA 1
ATOM 789 C C . GLY A 1 100 ? 12.750 5.023 -24.343 1.00 91.50 100 GLY A C 1
ATOM 790 O O . GLY A 1 100 ? 11.973 4.576 -23.499 1.00 91.50 100 GLY A O 1
ATOM 791 N N . VAL A 1 101 ? 13.815 5.769 -24.030 1.00 92.50 101 VAL A N 1
ATOM 792 C CA . VAL A 1 101 ? 14.199 6.128 -22.655 1.00 92.50 101 VAL A CA 1
ATOM 793 C C . VAL A 1 101 ? 13.138 7.028 -22.020 1.00 92.50 101 VAL A C 1
ATOM 795 O O . VAL A 1 101 ? 12.660 6.729 -20.929 1.00 92.50 101 VAL A O 1
ATOM 798 N N . ALA A 1 102 ? 12.655 8.045 -22.737 1.00 93.12 102 ALA A N 1
ATOM 799 C CA . ALA A 1 102 ? 11.592 8.931 -22.263 1.00 93.12 102 ALA A CA 1
ATOM 800 C C . ALA A 1 102 ? 10.287 8.172 -21.943 1.00 93.12 102 ALA A C 1
ATOM 802 O O . ALA A 1 102 ? 9.591 8.489 -20.973 1.00 93.12 102 ALA A O 1
ATOM 803 N N . ILE A 1 103 ? 9.950 7.131 -22.717 1.00 95.12 103 ILE A N 1
ATOM 804 C CA . ILE A 1 103 ? 8.814 6.250 -22.402 1.00 95.12 103 ILE A CA 1
ATOM 805 C C . ILE A 1 103 ? 9.078 5.458 -21.114 1.00 95.12 103 ILE A C 1
ATOM 807 O O . ILE A 1 103 ? 8.192 5.387 -20.257 1.00 95.12 103 ILE A O 1
ATOM 811 N N . GLN A 1 104 ? 10.269 4.871 -20.958 1.00 94.50 104 GLN A N 1
ATOM 812 C CA . GLN A 1 104 ? 10.644 4.139 -19.740 1.00 94.50 104 GLN A CA 1
ATOM 813 C C . GLN A 1 104 ? 10.563 5.042 -18.499 1.00 94.50 104 GLN A C 1
ATOM 815 O O . GLN A 1 104 ? 9.974 4.646 -17.490 1.00 94.50 104 GLN A O 1
ATOM 820 N N . GLU A 1 105 ? 11.063 6.275 -18.589 1.00 94.25 105 GLU A N 1
ATOM 821 C CA . GLU A 1 105 ? 10.969 7.283 -17.528 1.00 94.25 105 GLU A CA 1
ATOM 822 C C . GLU A 1 105 ? 9.513 7.622 -17.187 1.00 94.25 105 GLU A C 1
ATOM 824 O O . GLU A 1 105 ? 9.138 7.646 -16.010 1.00 94.25 105 GLU A O 1
ATOM 829 N N . LYS A 1 106 ? 8.649 7.795 -18.197 1.00 96.06 106 LYS A N 1
ATOM 830 C CA . LYS A 1 106 ? 7.221 8.066 -17.975 1.00 96.06 106 LYS A CA 1
ATOM 831 C C . LYS A 1 106 ? 6.507 6.909 -17.273 1.00 96.06 106 LYS A C 1
ATOM 833 O O . LYS A 1 106 ? 5.625 7.128 -16.436 1.00 96.06 106 LYS A O 1
ATOM 838 N N . ILE A 1 107 ? 6.880 5.671 -17.590 1.00 96.50 107 ILE A N 1
ATOM 839 C CA . ILE A 1 107 ? 6.353 4.482 -16.909 1.00 96.50 107 ILE A CA 1
ATOM 840 C C . ILE A 1 107 ? 6.837 4.446 -15.454 1.00 96.50 107 ILE A C 1
ATOM 842 O O . ILE A 1 107 ? 6.026 4.196 -14.558 1.00 96.50 107 ILE A O 1
ATOM 846 N N . LEU A 1 108 ? 8.113 4.744 -15.192 1.00 96.62 108 LEU A N 1
ATOM 847 C CA . LEU A 1 108 ? 8.651 4.827 -13.830 1.00 96.62 108 LEU A CA 1
ATOM 848 C 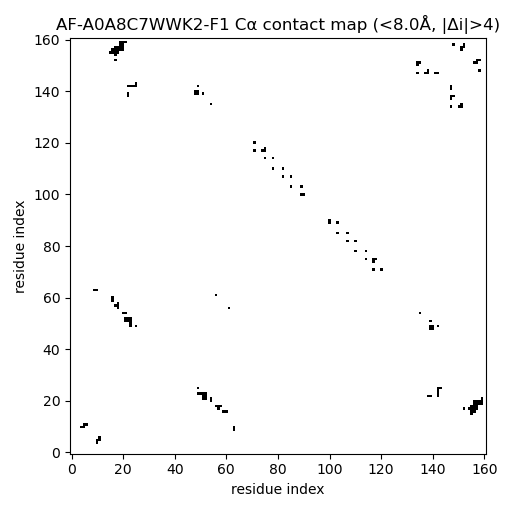C . LEU A 1 108 ? 7.954 5.910 -12.996 1.00 96.62 108 LEU A C 1
ATOM 850 O O . LEU A 1 108 ? 7.623 5.655 -11.837 1.00 96.62 108 LEU A O 1
ATOM 854 N N . GLU A 1 109 ? 7.640 7.067 -13.583 1.00 97.25 109 GLU A N 1
ATOM 855 C CA . GLU A 1 109 ? 6.835 8.113 -12.934 1.00 97.25 109 GLU A CA 1
ATOM 856 C C . GLU A 1 109 ? 5.454 7.573 -12.522 1.00 97.25 109 GLU A C 1
ATOM 858 O O . GLU A 1 109 ? 4.991 7.778 -11.394 1.00 97.25 109 GLU A O 1
ATOM 863 N N . ARG A 1 110 ? 4.799 6.808 -13.407 1.00 96.94 110 ARG A N 1
ATOM 864 C CA . ARG A 1 110 ? 3.505 6.187 -13.100 1.00 96.94 110 ARG A CA 1
ATOM 865 C C . ARG A 1 110 ? 3.618 5.145 -11.988 1.00 96.94 110 ARG A C 1
ATOM 867 O O . ARG A 1 110 ? 2.754 5.111 -11.110 1.00 96.94 110 ARG A O 1
ATOM 874 N N . ILE A 1 111 ? 4.657 4.313 -12.010 1.00 96.31 111 ILE A N 1
ATOM 875 C CA . ILE A 1 111 ? 4.921 3.317 -10.962 1.00 96.31 111 ILE A CA 1
ATOM 876 C C . ILE A 1 111 ? 5.163 4.015 -9.619 1.00 96.31 111 ILE A C 1
ATOM 878 O O . ILE A 1 111 ? 4.596 3.594 -8.610 1.00 96.31 111 ILE A O 1
ATOM 882 N N . ALA A 1 112 ? 5.919 5.115 -9.603 1.00 95.69 112 ALA A N 1
ATOM 883 C CA . ALA A 1 112 ? 6.146 5.915 -8.403 1.00 95.69 112 ALA A CA 1
ATOM 884 C C . ALA A 1 112 ? 4.832 6.473 -7.829 1.00 95.69 112 ALA A C 1
ATOM 886 O O . ALA A 1 112 ? 4.586 6.344 -6.630 1.00 95.69 112 ALA A O 1
ATOM 887 N N . ALA A 1 113 ? 3.936 6.992 -8.676 1.00 96.62 113 ALA A N 1
ATOM 888 C CA . ALA A 1 113 ? 2.619 7.457 -8.235 1.00 96.62 113 ALA A CA 1
ATOM 889 C C . ALA A 1 113 ? 1.768 6.329 -7.614 1.00 96.62 113 ALA A C 1
ATOM 891 O O . ALA A 1 113 ? 1.100 6.531 -6.595 1.00 96.62 113 ALA A O 1
ATOM 892 N N . VAL A 1 114 ? 1.804 5.123 -8.196 1.00 95.44 114 VAL A N 1
ATOM 893 C CA . VAL A 1 114 ? 1.118 3.950 -7.626 1.00 95.44 114 VAL A CA 1
ATOM 894 C C . VAL A 1 114 ? 1.752 3.551 -6.291 1.00 95.44 114 VAL A C 1
ATOM 896 O O . VAL A 1 114 ? 1.018 3.316 -5.331 1.00 95.44 114 VAL A O 1
ATOM 899 N N . LYS A 1 115 ? 3.087 3.548 -6.189 1.00 93.62 115 LYS A N 1
ATOM 900 C CA . LYS A 1 115 ? 3.819 3.266 -4.946 1.00 93.62 115 LYS A CA 1
ATOM 901 C C . LYS A 1 115 ? 3.371 4.185 -3.810 1.00 93.62 115 LYS A C 1
ATOM 903 O O . LYS A 1 115 ? 2.985 3.688 -2.756 1.00 93.62 115 LYS A O 1
ATOM 908 N N . THR A 1 116 ? 3.321 5.498 -4.046 1.00 95.38 116 THR A N 1
ATOM 909 C CA . THR A 1 116 ? 2.845 6.480 -3.057 1.00 95.38 116 THR A CA 1
ATOM 910 C C . THR A 1 116 ? 1.427 6.170 -2.578 1.00 95.38 116 THR A C 1
ATOM 912 O O . THR A 1 116 ? 1.130 6.267 -1.385 1.00 95.38 116 THR A O 1
ATOM 915 N N . LYS A 1 117 ? 0.537 5.747 -3.484 1.00 93.88 117 LYS A N 1
ATOM 916 C CA . LYS A 1 117 ? -0.829 5.363 -3.113 1.00 93.88 117 LYS A CA 1
ATOM 917 C C . LYS A 1 117 ? -0.856 4.091 -2.264 1.00 93.88 117 LYS A C 1
ATOM 919 O O . LYS A 1 117 ? -1.575 4.054 -1.268 1.00 93.88 117 LYS A O 1
ATOM 924 N N . VAL A 1 118 ? -0.057 3.084 -2.609 1.00 92.88 118 VAL A N 1
ATOM 925 C CA . VAL A 1 118 ? 0.062 1.844 -1.824 1.00 92.88 118 VAL A CA 1
ATOM 926 C C . VAL A 1 118 ? 0.634 2.123 -0.433 1.00 92.88 118 VAL A C 1
ATOM 928 O O . VAL A 1 118 ? 0.121 1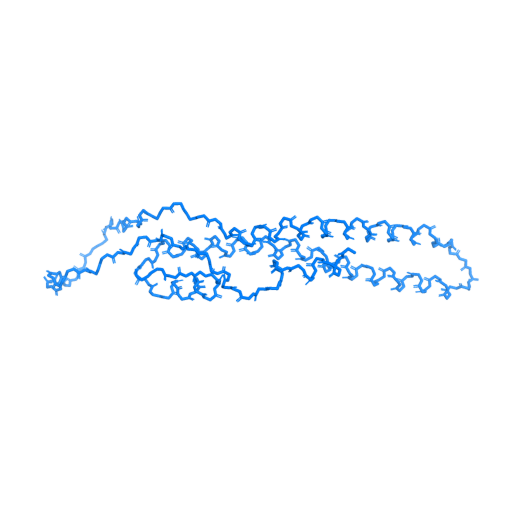.600 0.556 1.00 92.88 118 VAL A O 1
ATOM 931 N N . ASP A 1 119 ? 1.627 3.009 -0.329 1.00 89.88 119 ASP A N 1
ATOM 932 C CA . ASP A 1 119 ? 2.182 3.456 0.952 1.00 89.88 119 ASP A CA 1
ATOM 933 C C . ASP A 1 119 ? 1.125 4.138 1.834 1.00 89.88 119 ASP A C 1
ATOM 935 O O . ASP A 1 119 ? 1.088 3.909 3.045 1.00 89.88 119 ASP A O 1
ATOM 939 N N . SER A 1 120 ? 0.202 4.898 1.233 1.00 93.62 120 SER A N 1
ATOM 940 C CA . SER A 1 120 ? -0.880 5.560 1.971 1.00 93.62 120 SER A CA 1
ATOM 941 C C . SER A 1 120 ? -1.862 4.588 2.639 1.00 93.62 120 SER A C 1
ATOM 943 O O . SER A 1 120 ? -2.441 4.922 3.675 1.00 93.62 120 SER A O 1
ATOM 945 N N . PHE A 1 121 ? -2.032 3.371 2.106 1.00 90.44 121 PHE A N 1
ATOM 946 C CA . PHE A 1 121 ? -2.954 2.390 2.685 1.00 90.44 121 PHE A CA 1
ATOM 947 C C . PHE A 1 121 ? -2.522 1.949 4.083 1.00 90.44 121 PHE A C 1
ATOM 949 O O . PHE A 1 121 ? -3.366 1.852 4.974 1.00 90.44 121 PHE A O 1
ATOM 956 N N . GLN A 1 122 ? -1.219 1.768 4.310 1.00 84.50 122 GLN A N 1
ATOM 957 C CA . GLN A 1 122 ? -0.701 1.417 5.632 1.00 84.50 122 GLN A CA 1
ATOM 958 C C . GLN A 1 122 ? -0.998 2.522 6.657 1.00 84.50 122 GLN A C 1
ATOM 960 O O . GLN A 1 122 ? -1.453 2.244 7.768 1.00 84.50 122 GLN A O 1
ATOM 965 N N . THR A 1 123 ? -0.803 3.783 6.267 1.00 88.12 123 THR A N 1
ATOM 966 C CA . THR A 1 123 ? -1.109 4.946 7.110 1.00 88.12 123 THR A CA 1
ATOM 967 C C . THR A 1 123 ? -2.597 5.028 7.438 1.00 88.12 123 THR A C 1
ATOM 969 O O . THR A 1 123 ? -2.957 5.265 8.590 1.00 88.12 123 THR A O 1
ATOM 972 N N . ASN A 1 124 ? -3.471 4.778 6.460 1.00 86.38 124 ASN A N 1
ATOM 973 C CA . ASN A 1 124 ? -4.920 4.796 6.664 1.00 86.38 124 ASN A CA 1
ATOM 974 C C . ASN A 1 124 ? -5.386 3.698 7.632 1.00 86.38 124 ASN A C 1
ATOM 976 O O . ASN A 1 124 ? -6.228 3.963 8.490 1.00 86.38 124 ASN A O 1
ATOM 980 N N . ILE A 1 125 ? -4.806 2.495 7.545 1.00 87.62 125 ILE A N 1
ATOM 981 C CA . ILE A 1 125 ? -5.087 1.402 8.488 1.00 87.62 125 ILE A CA 1
ATOM 982 C C . ILE A 1 125 ? -4.689 1.810 9.911 1.00 87.62 125 ILE A C 1
ATOM 984 O O . ILE A 1 125 ? -5.474 1.643 10.842 1.00 87.62 125 ILE A O 1
ATOM 988 N N . ASN A 1 126 ? -3.501 2.389 10.092 1.00 86.44 126 ASN A N 1
ATOM 989 C CA . ASN A 1 126 ? -3.049 2.844 11.410 1.00 86.44 126 ASN A CA 1
ATOM 990 C C . ASN A 1 126 ? -3.942 3.965 11.961 1.00 86.44 126 ASN A C 1
ATOM 992 O O . ASN A 1 126 ? -4.344 3.925 13.123 1.00 86.44 126 ASN A O 1
ATOM 996 N N . LYS A 1 127 ? -4.307 4.926 11.106 1.00 87.56 127 LYS A N 1
ATOM 997 C CA . LYS A 1 127 ? -5.192 6.039 11.455 1.00 87.56 127 LYS A CA 1
ATOM 998 C C . LYS A 1 127 ? -6.555 5.553 11.948 1.00 87.56 127 LYS A C 1
ATOM 1000 O O . LYS A 1 127 ? -7.047 6.081 12.941 1.00 87.56 127 LYS A O 1
ATOM 1005 N N . TYR A 1 128 ? -7.124 4.518 11.324 1.00 85.62 128 TYR A N 1
ATOM 1006 C CA . TYR A 1 128 ? -8.356 3.889 11.806 1.00 85.62 128 TYR A CA 1
ATOM 1007 C C . TYR A 1 128 ? -8.235 3.438 13.271 1.00 85.62 128 TYR A C 1
ATOM 1009 O O . TYR A 1 128 ? -9.101 3.763 14.083 1.00 85.62 128 TYR A O 1
ATOM 1017 N N . PHE A 1 129 ? -7.155 2.740 13.639 1.00 80.69 129 PHE A N 1
ATOM 1018 C CA . PHE A 1 129 ? -6.966 2.263 15.014 1.00 80.69 129 PHE A CA 1
ATOM 1019 C C . PHE A 1 129 ? -6.766 3.401 16.016 1.00 80.69 129 PHE A C 1
ATOM 1021 O O . PHE A 1 129 ? -7.347 3.349 17.102 1.00 80.69 129 PHE A O 1
ATOM 1028 N N . SER A 1 130 ? -5.999 4.431 15.654 1.00 79.44 130 SER A N 1
ATOM 1029 C CA . SER A 1 130 ? -5.804 5.613 16.502 1.00 79.44 130 SER A CA 1
ATOM 1030 C C . SER A 1 130 ? -7.118 6.355 16.744 1.00 79.44 130 SER A C 1
ATOM 1032 O O . SER A 1 130 ? -7.515 6.543 17.891 1.00 79.44 130 SER A O 1
ATOM 1034 N N . GLU A 1 131 ? -7.859 6.682 15.682 1.00 80.56 131 GLU A N 1
ATOM 1035 C CA . GLU A 1 131 ? -9.139 7.390 15.795 1.00 80.56 131 GLU A CA 1
ATOM 1036 C C . GLU A 1 131 ? -10.192 6.591 16.568 1.00 80.56 131 GLU A C 1
ATOM 1038 O O . GLU A 1 131 ? -11.011 7.162 17.297 1.00 80.56 131 GLU A O 1
ATOM 1043 N N . ARG A 1 132 ? -10.178 5.263 16.410 1.00 78.94 132 ARG A N 1
ATOM 1044 C CA . ARG A 1 132 ? -11.013 4.344 17.183 1.00 78.94 132 ARG A CA 1
ATOM 1045 C C . ARG A 1 132 ? -10.661 4.410 18.667 1.00 78.94 132 ARG A C 1
ATOM 1047 O O . ARG A 1 132 ? -11.563 4.519 19.495 1.00 78.94 132 ARG A O 1
ATOM 1054 N N . GLY A 1 133 ? -9.371 4.343 18.993 1.00 76.81 133 GLY A N 1
ATOM 1055 C CA . GLY A 1 133 ? -8.867 4.449 20.360 1.00 76.81 133 GLY A CA 1
ATOM 1056 C C . GLY A 1 133 ? -9.275 5.763 21.023 1.00 76.81 133 GLY A C 1
ATOM 1057 O O . GLY A 1 133 ? -9.814 5.743 22.128 1.00 76.81 133 GLY A O 1
ATOM 1058 N N . ASP A 1 134 ? -9.122 6.883 20.316 1.00 78.00 134 ASP A N 1
ATOM 1059 C CA . ASP A 1 134 ? -9.498 8.211 20.813 1.00 78.00 134 ASP A CA 1
ATOM 1060 C C . ASP A 1 134 ? -11.007 8.332 21.058 1.00 78.00 134 ASP A C 1
ATOM 1062 O O . ASP A 1 134 ? -11.439 8.839 22.097 1.00 78.00 134 ASP A O 1
ATOM 1066 N N . ALA A 1 135 ? -11.828 7.828 20.130 1.00 75.12 135 ALA A N 1
ATOM 1067 C CA . ALA A 1 135 ? -13.282 7.836 20.275 1.00 75.12 135 ALA A CA 1
ATOM 1068 C C . ALA A 1 135 ? -13.742 6.998 21.475 1.00 75.12 135 ALA A C 1
ATOM 1070 O O . ALA A 1 135 ? -14.592 7.438 22.251 1.00 75.12 135 ALA A O 1
ATOM 1071 N N . VAL A 1 136 ? -13.147 5.816 21.650 1.00 72.31 136 VAL A N 1
ATOM 1072 C CA . VAL A 1 136 ? -13.407 4.933 22.791 1.00 72.31 136 VAL A CA 1
ATOM 1073 C C . VAL A 1 136 ? -12.978 5.594 24.105 1.00 72.31 136 VAL A C 1
ATOM 1075 O O . VAL A 1 136 ? -13.752 5.619 25.064 1.00 72.31 136 VAL A O 1
ATOM 1078 N N . ALA A 1 137 ? -11.786 6.192 24.150 1.00 71.25 137 ALA A N 1
ATOM 1079 C CA . ALA A 1 137 ? -11.287 6.885 25.334 1.00 71.25 137 ALA A CA 1
ATOM 1080 C C . ALA A 1 137 ? -12.171 8.082 25.716 1.00 71.25 137 ALA A C 1
ATOM 1082 O O . ALA A 1 137 ? -12.433 8.301 26.900 1.00 71.25 137 ALA A O 1
ATOM 1083 N N . LYS A 1 138 ? -12.663 8.840 24.727 1.00 74.19 138 LYS A N 1
ATOM 1084 C CA . LYS A 1 138 ? -13.600 9.946 24.952 1.00 74.19 138 LYS A CA 1
ATOM 1085 C C . LYS A 1 138 ? -14.935 9.445 25.501 1.00 74.19 138 LYS A C 1
ATOM 1087 O O . LYS A 1 138 ? -15.404 9.968 26.505 1.00 74.19 138 LYS A O 1
ATOM 1092 N N . ALA A 1 139 ? -15.506 8.399 24.907 1.00 66.88 139 ALA A N 1
ATOM 1093 C CA . ALA A 1 139 ? -16.771 7.824 25.360 1.00 66.88 139 ALA A CA 1
ATOM 1094 C C . ALA A 1 139 ? -16.691 7.239 26.782 1.00 66.88 139 ALA A C 1
ATOM 1096 O O . ALA A 1 139 ? -17.635 7.381 27.554 1.00 66.88 139 ALA A O 1
ATOM 1097 N N . SER A 1 140 ? -15.550 6.651 27.158 1.00 67.12 140 SER A N 1
ATOM 1098 C CA . SER A 1 140 ? -15.308 6.172 28.525 1.00 67.12 140 SER A CA 1
ATOM 1099 C C . SER A 1 140 ? -15.191 7.307 29.551 1.00 67.12 140 SER A C 1
ATOM 1101 O O . SER A 1 140 ? -15.522 7.094 30.716 1.00 67.12 140 SER A O 1
ATOM 1103 N N . LYS A 1 141 ? -14.690 8.485 29.156 1.00 66.50 141 LYS A N 1
ATOM 1104 C CA . LYS A 1 141 ? -14.518 9.647 30.048 1.00 66.50 141 LYS A CA 1
ATOM 1105 C C . LYS A 1 141 ? -15.781 10.507 30.144 1.00 66.50 141 LYS A C 1
ATOM 1107 O O . LYS A 1 141 ? -16.046 11.084 31.193 1.00 66.50 141 LYS A O 1
ATOM 1112 N N . GLU A 1 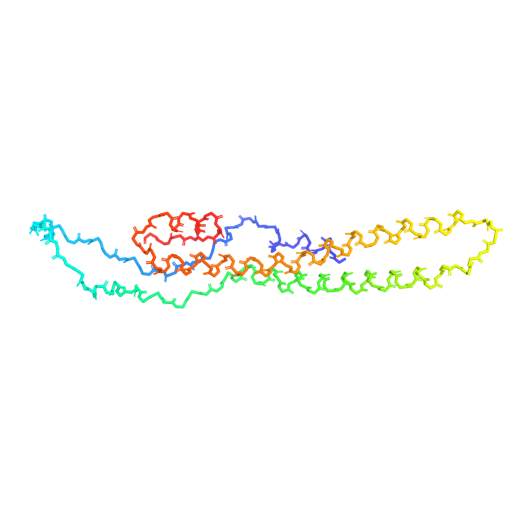142 ? -16.550 10.590 29.061 1.00 59.53 142 GLU A N 1
ATOM 1113 C CA . GLU A 1 142 ? -17.729 11.449 28.905 1.00 59.53 142 GLU A CA 1
ATOM 1114 C C . GLU A 1 142 ? -19.033 10.636 28.868 1.00 59.53 142 GLU A C 1
ATO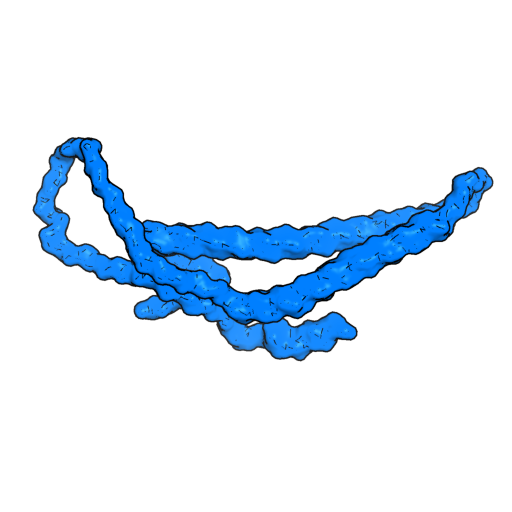M 1116 O O . GLU A 1 142 ? -19.903 10.874 28.031 1.00 59.53 142 GLU A O 1
ATOM 1121 N N . THR A 1 143 ? -19.211 9.672 29.770 1.00 52.81 143 THR A N 1
ATOM 1122 C CA . THR A 1 143 ? -20.432 8.846 29.816 1.00 52.81 143 THR A CA 1
ATOM 1123 C C . THR A 1 143 ? -21.737 9.654 29.943 1.00 52.81 143 THR A C 1
ATOM 1125 O O . THR A 1 143 ? -22.788 9.203 29.482 1.00 52.81 143 THR A O 1
ATOM 1128 N N . HIS A 1 144 ? -21.678 10.882 30.476 1.00 46.12 144 HIS A N 1
ATOM 1129 C CA . HIS A 1 144 ? -22.807 11.822 30.541 1.00 46.12 144 HIS A CA 1
ATOM 1130 C C . HIS A 1 144 ? -23.183 12.466 29.190 1.00 46.12 144 HIS A C 1
ATOM 1132 O O . HIS A 1 144 ? -24.290 12.978 29.045 1.00 46.12 144 HIS A O 1
ATOM 1138 N N . VAL A 1 145 ? -22.302 12.458 28.183 1.00 45.78 145 VAL A N 1
ATOM 1139 C CA . VAL A 1 145 ? -22.500 13.219 26.941 1.00 45.78 145 VAL A CA 1
ATOM 1140 C C . VAL A 1 145 ? -23.016 12.300 25.829 1.00 45.78 145 VAL A C 1
ATOM 1142 O O . VAL A 1 145 ? -22.272 11.551 25.196 1.00 45.78 145 VAL A O 1
ATOM 1145 N N . VAL A 1 146 ? -24.313 12.409 25.527 1.00 46.62 146 VAL A N 1
ATOM 1146 C CA . VAL A 1 146 ? -25.005 11.749 24.394 1.00 46.62 146 VAL A CA 1
ATOM 1147 C C . VAL A 1 146 ? -24.272 11.939 23.044 1.00 46.62 146 VAL A C 1
ATOM 1149 O O . VAL A 1 146 ? -24.379 11.104 22.146 1.00 46.62 146 VAL A O 1
ATOM 1152 N N . SER A 1 147 ? -23.454 12.991 22.908 1.00 47.06 147 SER A N 1
ATOM 1153 C CA . SER A 1 147 ? -22.656 13.296 21.709 1.00 47.06 147 SER A CA 1
ATOM 1154 C C . SER A 1 147 ? -21.522 12.290 21.429 1.00 47.06 147 SER A C 1
ATOM 1156 O O . SER A 1 147 ? -21.299 11.930 20.272 1.00 47.06 147 SER A O 1
ATOM 1158 N N . GLY A 1 148 ? -20.853 11.749 22.461 1.00 50.97 148 GLY A N 1
ATOM 1159 C CA . GLY A 1 148 ? -19.820 10.716 22.281 1.00 50.97 148 GLY A CA 1
ATOM 1160 C C . GLY A 1 148 ? -20.397 9.429 21.683 1.00 50.97 148 GLY A C 1
ATOM 1161 O O . GLY A 1 148 ? -19.831 8.858 20.751 1.00 50.97 148 GLY A O 1
ATOM 1162 N N . ARG A 1 149 ? -21.598 9.043 22.135 1.00 49.34 149 ARG A N 1
ATOM 1163 C CA . ARG A 1 149 ? -22.352 7.888 21.618 1.00 49.34 149 ARG A CA 1
ATOM 1164 C C . ARG A 1 149 ? -22.728 8.047 20.142 1.00 49.34 149 ARG A C 1
ATOM 1166 O O . ARG A 1 149 ? -22.607 7.095 19.379 1.00 49.34 149 ARG A O 1
ATOM 1173 N N . ARG A 1 150 ? -23.109 9.249 19.701 1.00 46.84 150 ARG A N 1
ATOM 1174 C CA . ARG A 1 150 ? -23.499 9.513 18.301 1.00 46.84 150 ARG A CA 1
ATOM 1175 C C . ARG A 1 150 ? -22.320 9.406 17.324 1.00 46.84 150 ARG A C 1
ATOM 1177 O O . ARG A 1 150 ? -22.493 8.909 16.213 1.00 46.84 150 ARG A O 1
ATOM 1184 N N . LEU A 1 151 ? -21.118 9.797 17.759 1.00 52.97 151 LEU A N 1
ATOM 1185 C CA . LEU A 1 151 ? -19.882 9.644 16.980 1.00 52.97 151 LEU A CA 1
ATOM 1186 C C . LEU A 1 151 ? -19.466 8.169 16.834 1.00 52.97 151 LEU A C 1
ATOM 1188 O O . LEU A 1 151 ? -18.928 7.774 15.802 1.00 52.97 151 LEU A O 1
ATOM 1192 N N . LEU A 1 152 ? -19.736 7.354 17.857 1.00 55.69 152 LEU A N 1
ATOM 1193 C CA . LEU A 1 152 ? -19.524 5.908 17.819 1.00 55.69 152 LEU A CA 1
ATOM 1194 C C . LEU A 1 152 ? -20.528 5.246 16.862 1.00 55.69 152 LEU A C 1
ATOM 1196 O O . LEU A 1 152 ? -20.127 4.482 15.990 1.00 55.69 152 LEU A O 1
ATOM 1200 N N . VAL A 1 153 ? -21.811 5.610 16.915 1.00 54.41 153 VAL A N 1
ATOM 1201 C CA . VAL A 1 153 ? -22.815 5.071 15.978 1.00 54.41 153 VAL A CA 1
ATOM 1202 C C . VAL A 1 153 ? -22.472 5.374 14.517 1.00 54.41 153 VAL A C 1
ATOM 1204 O O . VAL A 1 153 ? -22.514 4.469 13.682 1.00 54.41 153 VAL A O 1
ATOM 1207 N N . ALA A 1 154 ? -22.014 6.594 14.222 1.00 52.41 154 ALA A N 1
ATOM 1208 C CA . ALA A 1 154 ? -21.531 6.975 12.892 1.00 52.41 154 ALA A CA 1
ATOM 1209 C C . ALA A 1 154 ? -20.263 6.213 12.443 1.00 52.41 154 ALA A C 1
ATOM 1211 O O . ALA A 1 154 ? -20.012 6.092 11.247 1.00 52.41 154 ALA A O 1
ATOM 1212 N N . ARG A 1 155 ? -19.472 5.678 13.384 1.00 53.28 155 ARG A N 1
ATOM 1213 C CA . ARG A 1 155 ? -18.245 4.897 13.133 1.00 53.28 155 ARG A CA 1
ATOM 1214 C C . ARG A 1 155 ? -18.459 3.379 13.164 1.00 53.28 155 ARG A C 1
ATOM 1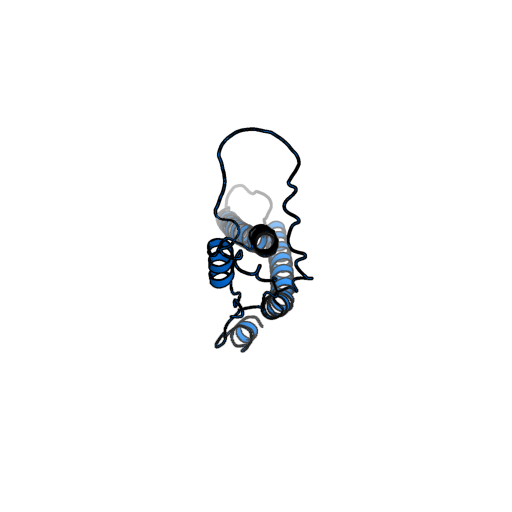216 O O . ARG A 1 155 ? -17.484 2.631 13.188 1.00 53.28 155 ARG A O 1
ATOM 1223 N N . GLY A 1 156 ? -19.710 2.919 13.147 1.00 46.53 156 GLY A N 1
ATOM 1224 C CA . GLY A 1 156 ? -20.020 1.494 13.197 1.00 46.53 156 GLY A CA 1
ATOM 1225 C C . GLY A 1 156 ? -19.944 0.948 14.619 1.00 46.53 156 GLY A C 1
ATOM 1226 O O . GLY A 1 156 ? -19.249 -0.031 14.882 1.00 46.53 156 GLY A O 1
ATOM 1227 N N . TYR A 1 157 ? -20.694 1.550 15.537 1.00 45.81 157 TYR A N 1
ATOM 1228 C CA . TYR A 1 157 ? -20.985 0.950 16.835 1.00 45.81 157 TYR A CA 1
ATOM 1229 C C . TYR A 1 157 ? -22.476 0.986 17.157 1.00 45.81 157 TYR A C 1
ATOM 1231 O O . TYR A 1 157 ? -23.155 1.954 16.835 1.00 45.81 157 TYR A O 1
ATOM 1239 N N . ALA A 1 158 ? -22.996 -0.060 17.790 1.00 42.88 158 ALA A N 1
ATOM 1240 C CA . ALA A 1 158 ? -24.365 -0.067 18.292 1.00 42.88 158 ALA A CA 1
ATOM 1241 C C . ALA A 1 158 ? -24.325 0.343 19.766 1.00 42.88 158 ALA A C 1
ATOM 1243 O O . ALA A 1 158 ? -23.605 -0.269 20.556 1.00 42.88 158 ALA A O 1
ATOM 1244 N N . GLY A 1 159 ? -25.067 1.388 20.131 1.00 39.97 159 GLY A N 1
ATOM 1245 C CA . GLY A 1 159 ? -25.402 1.615 21.532 1.00 39.97 159 GLY A CA 1
ATOM 1246 C C . GLY A 1 159 ? -26.455 0.589 21.925 1.00 39.97 159 GLY A C 1
ATOM 1247 O O . GLY A 1 159 ? -27.499 0.526 21.278 1.00 39.97 159 GLY A O 1
ATOM 1248 N N . THR A 1 160 ? -26.178 -0.235 22.931 1.00 34.16 160 THR A N 1
ATOM 1249 C CA . THR A 1 160 ? -27.234 -1.013 23.582 1.00 34.16 160 THR A CA 1
ATOM 1250 C C . THR A 1 160 ? -28.177 -0.049 24.314 1.00 34.16 160 THR A C 1
ATOM 1252 O O . THR A 1 160 ? -27.687 0.956 24.846 1.00 34.16 160 THR A O 1
ATOM 1255 N N . PRO A 1 161 ? -29.500 -0.290 24.270 1.00 36.06 161 PRO A N 1
ATOM 1256 C CA . PRO A 1 161 ? -30.481 0.521 24.988 1.00 36.06 161 PRO A CA 1
ATOM 1257 C C . PRO A 1 161 ? -30.248 0.503 26.501 1.00 36.06 161 PRO A C 1
ATOM 1259 O O . PRO A 1 161 ? -29.757 -0.531 27.011 1.00 36.06 161 PRO A O 1
#

Radius of gyration: 26.84 Å; Cα contacts (8 Å, |Δi|>4): 87; chains: 1; bounding box: 58×44×78 Å

Foldseek 3Di:
DVVVVCVDVLVVDPDFLADEAQADQDDDDDPPPPDDDDDDDDDDPPVPQRPRPDGDDSVSVVVVCVVVVVVLVVLLVVLVVVLVVLVVVQDPDDDDPCPVVVVSVVVNVVSVVVNVVSVVVVVVVVVLVVVVVVLSVCCSRPSVDPVSVVVSVVVRHDDDD

Nearest PDB structures (foldseek):
  5mx5-assembly1_B  TM=9.260E-01  e=6.145E-12  Mus musculus
  5mx5-assembly1_F  TM=9.313E-01  e=1.545E-11  Mus musculus
  5mx5-assembly2_H  TM=9.318E-01  e=4.690E-09  Mus musculus
  5msj-assembly3_U  TM=8.628E-01  e=1.705E-08  Mus musculus
  5msj-assembly4_X  TM=9.533E-01  e=8.428E-08  Mus musculus

Solvent-accessible surface area (backbone atoms only — not comparable to full-atom values): 10087 Å² total; per-residue (Å²): 111,70,73,60,56,65,68,31,66,89,69,54,74,86,64,83,76,48,34,82,59,76,61,72,76,73,76,78,81,69,86,86,75,82,82,81,88,83,85,89,80,95,72,86,81,74,74,74,64,62,83,53,58,90,78,72,78,53,61,72,59,50,58,51,46,68,61,49,51,58,54,55,50,53,50,51,52,50,53,51,53,52,51,52,52,51,61,72,65,57,73,78,93,63,98,68,84,56,67,66,53,54,51,54,50,53,51,48,54,52,50,50,55,51,48,56,55,59,58,46,51,60,54,51,56,51,47,52,55,51,55,49,50,53,52,49,54,47,34,44,68,38,59,87,43,72,64,46,57,54,57,38,43,77,70,37,27,44,79,76,133

Secondary structure (DSSP, 8-state):
-HHHHHTSTTTS--S--PEE--PPPPPPPPGGG-------------------------HHHHHHHHHHHHHHHHHHHHHHHHHHHHHHTPPPP-SS-THHHHHHHHHHHHHHHHHHHHHHHHHHHHHHHHHHHHHHHHHHH-TT-HHHHHHHHHTTEEPP-

InterPro domains:
  IPR003186 Proteasome activator PA28, C-terminal domain [PF02252] (55-150)
  IPR009077 Proteasome activator PA28 [PTHR10660] (15-153)
  IPR036252 Proteasome activator superfamily [SSF47216] (5-151)
  IPR036997 Proteasome activator PA28, C-terminal domain superfamily [G3DSA:1.20.120.180] (54-155)

Mean predicted aligned error: 14.78 Å

pLDDT: mean 70.46, std 20.67, range [31.41, 97.25]